Protein AF-A0A4P9VT20-F1 (afdb_monomer_lite)

Sequence (116 aa):
MITNAEYYSLLTDVGQARIINAHALGKTVKLTTLKVGDGGEDGGKETSPQETDTHLVRVRWQGPINSIFQDEQNKNWLVSETVIPEEDGNFYITELCTGQNFQGVPKYRQVSISFY

InterPro domains:
  IPR022225 Phage tail fibre protein, N-terminal domain [PF12571] (5-96)
  IPR051934 Bacteriophage Tail Fiber Structural Protein [PTHR35191] (3-96)

Secondary structure (DSSP, 8-state):
-----SS-----HHHHHHHHHHHHTT-PPPP-EEEEE-TTSTT-------TT--S-SSEEEEEE--EEEE-SS-TT-EEEE----GGG--S---EEE-STT-------S-------

pLDDT: mean 72.88, std 18.12, range [25.8, 92.75]

Foldseek 3Di:
DDPDPLDFKDAAPVNVVVCVVCVVVVHDDDFWKKWFDQQPDAVRDADDDDNHDFDRNDTLDMDTFPDWAADPVDNVFIATEDEDEPVSDDGDTNAMATDPGGGIDGGDPDHDHDYD

Structure (mmCIF, N/CA/C/O backbone):
data_AF-A0A4P9VT20-F1
#
_entry.id   AF-A0A4P9VT20-F1
#
loop_
_atom_site.group_PDB
_atom_site.id
_atom_site.type_symbol
_atom_site.label_atom_id
_atom_site.label_alt_id
_atom_site.label_comp_id
_atom_site.label_asym_id
_atom_site.label_entity_id
_atom_site.label_seq_id
_atom_site.pdbx_PDB_ins_code
_atom_site.Cartn_x
_atom_site.Cartn_y
_atom_site.Cartn_z
_atom_site.occupancy
_atom_site.B_iso_or_equiv
_atom_site.auth_seq_id
_atom_site.auth_comp_id
_atom_site.auth_asym_id
_atom_site.auth_atom_id
_atom_site.pdbx_PDB_model_num
ATOM 1 N N . MET A 1 1 ? 22.987 13.839 17.541 1.00 35.56 1 MET A N 1
ATOM 2 C CA . MET A 1 1 ? 22.651 12.653 16.729 1.00 35.56 1 MET A CA 1
ATOM 3 C C . MET A 1 1 ? 21.145 12.646 16.563 1.00 35.56 1 MET A C 1
ATOM 5 O O . MET A 1 1 ? 20.455 12.481 17.559 1.00 35.56 1 MET A O 1
ATOM 9 N N . ILE A 1 2 ? 20.642 12.949 15.368 1.00 40.47 2 ILE A N 1
ATOM 10 C CA . ILE A 1 2 ? 19.225 12.766 15.038 1.00 40.47 2 ILE A CA 1
ATOM 11 C C . ILE A 1 2 ? 19.155 11.423 14.319 1.00 40.47 2 ILE A C 1
ATOM 13 O O . ILE A 1 2 ? 19.796 11.250 13.287 1.00 40.47 2 ILE A O 1
ATOM 17 N N . THR A 1 3 ? 18.442 10.460 14.891 1.00 42.66 3 THR A N 1
ATOM 18 C CA . THR A 1 3 ? 18.088 9.216 14.206 1.00 42.66 3 THR A CA 1
ATOM 19 C C . THR A 1 3 ? 16.882 9.519 13.323 1.00 42.66 3 THR A C 1
ATOM 21 O O . THR A 1 3 ? 15.743 9.391 13.773 1.00 42.66 3 THR A O 1
ATOM 24 N N . ASN A 1 4 ? 17.119 10.008 12.103 1.00 48.69 4 ASN A N 1
ATOM 25 C CA . ASN A 1 4 ? 16.061 10.061 11.096 1.00 48.69 4 ASN A CA 1
ATOM 26 C C . ASN A 1 4 ? 15.603 8.623 10.840 1.00 48.69 4 ASN A C 1
ATOM 28 O O . ASN A 1 4 ? 16.432 7.741 10.627 1.00 48.69 4 ASN A O 1
ATOM 32 N N . ALA A 1 5 ? 14.298 8.371 10.909 1.00 49.25 5 ALA A N 1
ATOM 33 C CA . ALA A 1 5 ? 13.758 7.113 10.423 1.00 49.25 5 ALA A CA 1
ATOM 34 C C . ALA A 1 5 ? 14.034 7.054 8.913 1.00 49.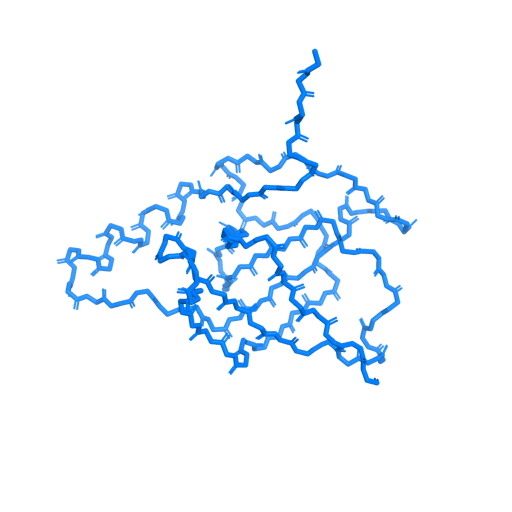25 5 ALA A C 1
ATOM 36 O O . ALA A 1 5 ? 13.518 7.890 8.177 1.00 49.25 5 ALA A O 1
ATOM 37 N N . GLU A 1 6 ? 14.869 6.111 8.473 1.00 59.38 6 GLU A N 1
ATOM 38 C CA . GLU A 1 6 ? 15.219 5.936 7.052 1.00 59.38 6 GLU A CA 1
ATOM 39 C C . GLU A 1 6 ? 13.994 5.561 6.202 1.00 59.38 6 GLU A C 1
ATOM 41 O O . GLU A 1 6 ? 13.980 5.814 5.007 1.00 59.38 6 GLU A O 1
ATOM 46 N N . TYR A 1 7 ? 12.925 5.055 6.829 1.00 63.44 7 TYR A N 1
ATOM 47 C CA . TYR A 1 7 ? 11.675 4.687 6.169 1.00 63.44 7 TYR A CA 1
ATOM 48 C C . TYR A 1 7 ? 10.476 5.108 7.024 1.00 63.44 7 TYR A C 1
ATOM 50 O O . TYR A 1 7 ? 10.433 4.846 8.232 1.00 63.44 7 TYR A O 1
ATOM 58 N N . TYR A 1 8 ? 9.496 5.767 6.406 1.00 62.81 8 TYR A N 1
ATOM 59 C CA . TYR A 1 8 ? 8.282 6.244 7.068 1.00 62.81 8 TYR A CA 1
ATOM 60 C C . TYR A 1 8 ? 7.060 6.159 6.152 1.00 62.81 8 TYR A C 1
ATOM 62 O O . TYR A 1 8 ? 7.141 5.851 4.965 1.00 62.81 8 TYR A O 1
ATOM 70 N N . SER A 1 9 ? 5.900 6.429 6.741 1.00 68.69 9 SER A N 1
ATOM 71 C CA . SER A 1 9 ? 4.612 6.444 6.063 1.00 68.69 9 SER A CA 1
ATOM 72 C C . SER A 1 9 ? 4.000 7.828 6.113 1.00 68.69 9 SER A C 1
ATOM 74 O O . SER A 1 9 ? 4.027 8.474 7.160 1.00 68.69 9 SER A O 1
ATOM 76 N N . LEU A 1 10 ? 3.396 8.240 5.005 1.00 73.06 10 LEU A N 1
ATOM 77 C CA . LEU A 1 10 ? 2.712 9.517 4.869 1.00 73.06 10 LEU A CA 1
ATOM 78 C C . LEU A 1 10 ? 1.266 9.276 4.434 1.00 73.06 10 LEU A C 1
ATOM 80 O O . LEU A 1 10 ? 1.011 8.493 3.516 1.00 73.06 10 LEU A O 1
ATOM 84 N N . LEU A 1 11 ? 0.318 9.922 5.113 1.00 76.69 11 LEU A N 1
ATOM 85 C CA . LEU A 1 11 ? -1.085 9.916 4.710 1.00 76.69 11 LEU A CA 1
ATOM 86 C C . LEU A 1 11 ? -1.303 11.061 3.721 1.00 76.69 11 LEU A C 1
ATOM 88 O O . LEU A 1 11 ? -1.094 12.212 4.075 1.00 76.69 11 LEU A O 1
ATOM 92 N N . THR A 1 12 ? -1.729 10.743 2.502 1.00 75.88 12 THR A N 1
ATOM 93 C CA . THR A 1 12 ? -2.018 11.758 1.480 1.00 75.88 12 THR A CA 1
ATOM 94 C C . THR A 1 12 ? -3.363 12.441 1.709 1.00 75.88 12 THR A C 1
ATOM 96 O O . THR A 1 12 ? -4.259 11.871 2.346 1.00 75.88 12 THR A O 1
ATOM 99 N N . ASP A 1 13 ? -3.557 13.605 1.091 1.00 80.94 13 ASP A N 1
ATOM 100 C CA . ASP A 1 13 ? -4.823 14.349 1.100 1.00 80.94 13 ASP A CA 1
ATOM 101 C C . ASP A 1 13 ? -5.992 13.483 0.604 1.00 80.94 13 ASP A C 1
ATOM 103 O O . ASP A 1 13 ? -7.079 13.439 1.192 1.00 80.94 13 ASP A O 1
ATOM 107 N N . VAL A 1 14 ? -5.753 12.713 -0.465 1.00 78.94 14 VAL A N 1
ATOM 108 C CA . VAL A 1 14 ? -6.729 11.763 -1.022 1.00 78.94 14 VAL A CA 1
ATOM 109 C C . VAL A 1 14 ? -7.084 10.691 0.006 1.00 78.94 14 VAL A C 1
ATOM 111 O O . VAL A 1 14 ? -8.249 10.295 0.139 1.00 78.94 14 VAL A O 1
ATOM 114 N N . GLY A 1 15 ? -6.085 10.209 0.741 1.00 76.62 15 GLY A N 1
ATOM 115 C CA . GLY A 1 15 ? -6.270 9.216 1.781 1.00 76.62 15 GLY A CA 1
ATOM 116 C C . GLY A 1 15 ? -7.082 9.723 2.962 1.00 76.62 15 GLY A C 1
ATOM 117 O O . GLY A 1 15 ? -8.035 9.063 3.388 1.00 76.62 15 GLY A O 1
ATOM 118 N N . GLN A 1 16 ? -6.762 10.923 3.437 1.00 79.44 16 GLN A N 1
ATOM 119 C CA . GLN A 1 16 ? -7.500 11.588 4.501 1.00 79.44 16 GLN A CA 1
ATOM 120 C C . GLN A 1 16 ? -8.967 11.810 4.106 1.00 79.44 16 GLN A C 1
ATOM 122 O O . GLN A 1 16 ? -9.871 11.439 4.859 1.00 79.44 16 GLN A O 1
ATOM 127 N N . ALA A 1 17 ? -9.224 12.310 2.892 1.00 81.69 17 ALA A N 1
ATOM 128 C CA . ALA A 1 17 ? -10.578 12.514 2.380 1.00 81.69 17 ALA A CA 1
ATOM 129 C C . ALA A 1 17 ? -11.390 11.207 2.323 1.00 81.69 17 ALA A C 1
ATOM 131 O O . ALA A 1 17 ? -12.573 11.186 2.668 1.00 81.69 17 ALA A O 1
ATOM 132 N N . ARG A 1 18 ? -10.768 10.083 1.938 1.00 78.25 18 ARG A N 1
ATOM 133 C CA . ARG A 1 18 ? -11.427 8.764 1.931 1.00 78.25 18 ARG A CA 1
ATOM 134 C C . ARG A 1 18 ? -11.803 8.288 3.328 1.00 78.25 18 ARG A C 1
ATOM 136 O O . ARG A 1 18 ? -12.904 7.768 3.496 1.00 78.25 18 ARG A O 1
ATOM 143 N N . ILE A 1 19 ? -10.919 8.465 4.309 1.00 80.31 19 ILE A N 1
ATOM 144 C CA . ILE A 1 19 ? -11.190 8.097 5.705 1.00 80.31 19 ILE A CA 1
ATOM 145 C C . ILE A 1 19 ? -12.344 8.939 6.255 1.00 80.31 19 ILE A C 1
ATOM 147 O O . ILE A 1 19 ? -13.284 8.381 6.820 1.00 80.31 19 ILE A O 1
ATOM 151 N N . ILE A 1 20 ? -12.321 10.256 6.024 1.00 78.81 20 ILE A N 1
ATOM 152 C CA . ILE A 1 20 ? -13.390 11.176 6.441 1.00 78.81 20 ILE A CA 1
ATOM 153 C C . ILE A 1 20 ? -14.725 10.776 5.806 1.00 78.81 20 ILE A C 1
ATOM 155 O O . ILE A 1 20 ? -15.726 10.645 6.509 1.00 78.81 20 ILE A O 1
ATOM 159 N N . ASN A 1 21 ? -14.743 10.521 4.496 1.00 79.62 21 ASN A N 1
ATOM 160 C CA . ASN A 1 21 ? -15.958 10.127 3.784 1.00 79.62 21 ASN A CA 1
ATOM 161 C C . ASN A 1 21 ? -16.490 8.768 4.249 1.00 79.62 21 ASN A C 1
ATOM 163 O O . ASN A 1 21 ? -17.696 8.601 4.412 1.00 79.62 21 ASN A O 1
ATOM 167 N N . ALA A 1 22 ? -15.611 7.791 4.478 1.00 77.31 22 ALA A N 1
ATOM 168 C CA . ALA A 1 22 ? -16.011 6.494 5.005 1.00 77.31 22 ALA A CA 1
ATOM 169 C C . ALA A 1 22 ? -16.633 6.648 6.399 1.00 77.31 22 ALA A C 1
ATOM 171 O O . ALA A 1 22 ? -17.737 6.159 6.624 1.00 77.31 22 ALA A O 1
ATOM 172 N N . HIS A 1 23 ? -15.990 7.416 7.280 1.00 80.50 23 HIS A N 1
ATOM 173 C CA . HIS A 1 23 ? -16.501 7.715 8.613 1.00 80.50 23 HIS A CA 1
ATOM 174 C C . HIS A 1 23 ? -17.869 8.417 8.570 1.00 80.50 23 HIS A C 1
ATOM 176 O O . HIS A 1 23 ? -18.809 7.966 9.220 1.00 80.50 23 HIS A O 1
ATOM 182 N N . ALA A 1 24 ? -18.017 9.465 7.751 1.00 89.62 24 ALA A N 1
ATOM 183 C CA . ALA A 1 24 ? -19.274 10.202 7.594 1.00 89.62 24 ALA A CA 1
ATOM 184 C C . ALA A 1 24 ? -20.428 9.324 7.079 1.00 89.62 24 ALA A C 1
ATOM 186 O O . ALA A 1 24 ? -21.586 9.555 7.418 1.00 89.62 24 ALA A O 1
ATOM 187 N N . LEU A 1 25 ? -20.116 8.303 6.276 1.00 90.88 25 LEU A N 1
ATOM 188 C CA . LEU A 1 25 ? -21.089 7.360 5.724 1.00 90.88 25 LEU A CA 1
ATOM 189 C C . LEU A 1 25 ? -21.279 6.097 6.581 1.00 90.88 25 LEU A C 1
ATOM 191 O O . LEU A 1 25 ? -21.993 5.192 6.150 1.00 90.88 25 LEU A O 1
ATOM 195 N N . GLY A 1 26 ? -20.620 5.988 7.742 1.00 87.31 26 GLY A N 1
ATOM 196 C CA . GLY A 1 26 ? -20.641 4.772 8.566 1.00 87.31 26 GLY A CA 1
ATOM 197 C C . GLY A 1 26 ? -20.046 3.544 7.861 1.00 87.31 26 GLY A C 1
ATOM 198 O O . GLY A 1 26 ? -20.445 2.412 8.126 1.00 87.31 26 GLY A O 1
ATOM 199 N N . LYS A 1 27 ? -19.127 3.760 6.915 1.00 82.69 27 LYS A N 1
ATOM 200 C CA . LYS A 1 27 ? -18.441 2.725 6.134 1.00 82.69 27 LYS A CA 1
ATOM 201 C C . LYS A 1 27 ? -17.010 2.534 6.626 1.00 82.69 27 LYS A C 1
ATOM 203 O O . LYS A 1 27 ? -16.382 3.438 7.168 1.00 82.69 27 LYS A O 1
ATOM 208 N N . THR A 1 28 ? -16.458 1.361 6.348 1.00 76.12 28 THR A N 1
ATOM 209 C CA . THR A 1 28 ? -15.042 1.056 6.582 1.00 76.12 28 THR A CA 1
ATOM 210 C C . THR A 1 28 ? -14.241 1.252 5.298 1.00 76.12 28 THR A C 1
ATOM 212 O O . THR A 1 28 ? -14.673 0.829 4.222 1.00 76.12 28 THR A O 1
ATOM 215 N N . VAL A 1 29 ? -13.052 1.849 5.405 1.00 76.19 29 VAL A N 1
ATOM 216 C CA . VAL A 1 29 ? -12.081 1.861 4.304 1.00 76.19 29 VAL A CA 1
ATOM 217 C C . VAL A 1 29 ? -11.529 0.449 4.134 1.00 76.19 29 VAL A C 1
ATOM 219 O O . VAL A 1 29 ? -10.928 -0.101 5.052 1.00 76.19 29 VAL A O 1
ATOM 222 N N . LYS A 1 30 ? -11.738 -0.146 2.958 1.00 77.75 30 LYS A N 1
ATOM 223 C CA . LYS A 1 30 ? -11.155 -1.443 2.605 1.00 77.75 30 LYS A CA 1
ATOM 224 C C . LYS A 1 30 ? -9.878 -1.225 1.804 1.00 77.75 30 LYS A C 1
ATOM 226 O O . LYS A 1 30 ? -9.922 -0.602 0.745 1.00 77.75 30 LYS A O 1
ATOM 231 N N . LEU A 1 31 ? -8.768 -1.763 2.298 1.00 80.44 31 LEU A N 1
ATOM 232 C CA . LEU A 1 31 ? -7.510 -1.844 1.562 1.00 80.44 31 LEU A CA 1
ATOM 233 C C . LEU A 1 31 ? -7.454 -3.225 0.907 1.00 80.44 31 LEU A C 1
ATOM 235 O O . LEU A 1 31 ? -7.530 -4.234 1.598 1.00 80.44 31 LEU A O 1
ATOM 239 N N . THR A 1 32 ? -7.397 -3.275 -0.421 1.00 85.19 32 THR A N 1
ATOM 240 C CA . THR A 1 32 ? -7.509 -4.543 -1.171 1.00 85.19 32 THR A CA 1
ATOM 241 C C . THR A 1 32 ? -6.327 -4.822 -2.081 1.00 85.19 32 THR A C 1
ATOM 243 O O . THR A 1 32 ? -6.204 -5.924 -2.599 1.00 85.19 32 THR A O 1
ATOM 246 N N . THR A 1 33 ? -5.492 -3.822 -2.338 1.00 87.12 33 THR A N 1
ATOM 247 C CA . THR A 1 33 ? -4.441 -3.889 -3.349 1.00 87.12 33 THR A CA 1
ATOM 248 C C . THR A 1 33 ? -3.214 -3.182 -2.819 1.00 87.12 33 THR A C 1
ATOM 250 O O . THR A 1 33 ? -3.352 -2.066 -2.324 1.00 87.12 33 THR A O 1
ATOM 253 N N . LEU A 1 34 ? -2.048 -3.800 -2.961 1.00 87.12 34 LEU A N 1
ATOM 254 C CA . LEU A 1 34 ? -0.754 -3.174 -2.739 1.00 87.12 34 LEU A CA 1
ATOM 255 C C . LEU A 1 34 ? -0.107 -2.901 -4.100 1.00 87.12 34 LEU A C 1
ATOM 257 O O . LEU A 1 34 ? -0.156 -3.753 -4.986 1.00 87.12 34 LEU A O 1
ATOM 261 N N . LYS A 1 35 ? 0.477 -1.718 -4.269 1.00 88.94 35 LYS A N 1
ATOM 262 C CA . LYS A 1 35 ? 1.420 -1.409 -5.345 1.00 88.94 35 LYS A CA 1
ATOM 263 C C . LYS A 1 35 ? 2.785 -1.175 -4.722 1.00 88.94 35 LYS A C 1
ATOM 265 O O . LYS A 1 35 ? 2.864 -0.577 -3.650 1.00 88.94 35 LYS A O 1
ATOM 270 N N . VAL A 1 36 ? 3.832 -1.607 -5.403 1.00 87.50 36 VAL A N 1
ATOM 271 C CA . VAL A 1 36 ? 5.223 -1.363 -5.013 1.00 87.50 36 VAL A CA 1
ATOM 272 C C . VAL A 1 36 ? 5.990 -0.812 -6.204 1.00 87.50 36 VAL A C 1
ATOM 274 O O . VAL A 1 36 ? 5.667 -1.111 -7.360 1.00 87.50 36 VAL A O 1
ATOM 277 N N . GLY A 1 37 ? 6.990 0.004 -5.918 1.00 87.12 37 GLY A N 1
ATOM 278 C CA . GLY A 1 37 ? 7.814 0.662 -6.913 1.00 87.12 37 GLY A CA 1
ATOM 279 C C . GLY A 1 37 ? 9.253 0.813 -6.455 1.00 87.12 37 GLY A C 1
ATOM 280 O O . GLY A 1 37 ? 9.596 0.537 -5.304 1.00 87.12 37 GLY A O 1
ATOM 281 N N . ASP A 1 38 ? 10.079 1.250 -7.394 1.00 86.56 38 ASP A N 1
ATOM 282 C CA . ASP A 1 38 ? 11.526 1.400 -7.233 1.00 86.56 38 ASP A C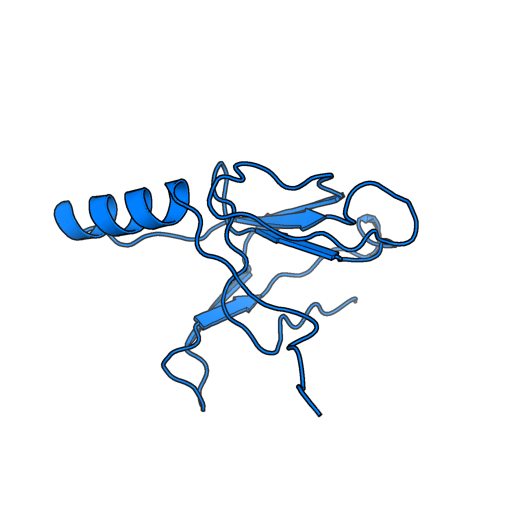A 1
ATOM 283 C C . ASP A 1 38 ? 11.998 2.851 -7.411 1.00 86.56 38 ASP A C 1
ATOM 285 O O . ASP A 1 38 ? 13.193 3.111 -7.563 1.00 86.56 38 ASP A O 1
ATOM 289 N N . GLY A 1 39 ? 11.074 3.817 -7.430 1.00 82.56 39 GLY A N 1
ATOM 290 C CA . GLY A 1 39 ? 11.413 5.235 -7.515 1.00 82.56 39 GLY A CA 1
ATOM 291 C C . GLY A 1 39 ? 11.912 5.693 -8.891 1.00 82.56 39 GLY A C 1
ATOM 292 O O . GLY A 1 39 ? 12.324 6.845 -9.032 1.00 82.56 39 GLY A O 1
ATOM 293 N N . GLY A 1 40 ? 11.863 4.832 -9.916 1.00 84.44 40 GLY A N 1
ATOM 294 C CA . GLY A 1 40 ? 12.096 5.213 -11.314 1.00 84.44 40 GLY A CA 1
ATOM 295 C C . GLY A 1 40 ? 13.478 4.899 -11.896 1.00 84.44 40 GLY A C 1
ATOM 296 O O . GLY A 1 40 ? 13.688 5.187 -13.073 1.00 84.44 40 GLY A O 1
ATOM 297 N N . GLU A 1 41 ? 14.396 4.288 -11.141 1.00 75.94 41 GLU A N 1
ATOM 298 C CA . GLU A 1 41 ? 15.725 3.867 -11.626 1.00 75.94 41 GLU A CA 1
ATOM 299 C C . GLU A 1 41 ? 16.018 2.404 -11.239 1.00 75.94 41 GLU A C 1
ATOM 301 O O . GLU A 1 41 ? 15.658 1.946 -10.152 1.00 75.94 41 GLU A O 1
ATOM 306 N N . ASP A 1 42 ? 16.658 1.644 -12.137 1.00 72.06 42 ASP A N 1
ATOM 307 C CA . ASP A 1 42 ? 17.047 0.256 -11.860 1.00 72.06 42 ASP A CA 1
ATOM 308 C C . ASP A 1 42 ? 18.192 0.251 -10.835 1.00 72.06 42 ASP A C 1
ATOM 310 O O . ASP A 1 42 ? 19.281 0.753 -11.104 1.00 72.06 42 ASP A O 1
ATOM 314 N N . GLY A 1 43 ? 17.921 -0.271 -9.638 1.00 66.81 43 GLY A N 1
ATOM 315 C CA . GLY A 1 43 ? 18.784 -0.097 -8.460 1.00 66.81 43 GLY A CA 1
ATOM 316 C C . GLY A 1 43 ? 18.079 0.574 -7.279 1.00 66.81 43 GLY A C 1
ATOM 317 O O . GLY A 1 43 ? 18.582 0.511 -6.163 1.00 66.81 43 GLY A O 1
ATOM 318 N N . GLY A 1 44 ? 16.892 1.143 -7.513 1.00 70.75 44 GLY A N 1
ATOM 319 C CA . GLY A 1 44 ? 16.116 1.826 -6.490 1.00 70.75 44 GLY A CA 1
ATOM 320 C C . GLY A 1 44 ? 16.569 3.270 -6.326 1.00 70.75 44 GLY A C 1
ATOM 321 O O . GLY A 1 44 ? 17.717 3.549 -5.985 1.00 70.75 44 GLY A O 1
ATOM 322 N N . LYS A 1 45 ? 15.648 4.203 -6.542 1.00 76.19 45 LYS A N 1
ATOM 323 C CA . LYS A 1 45 ? 15.841 5.605 -6.187 1.00 76.19 45 LYS A CA 1
ATOM 324 C C . LYS A 1 45 ? 15.081 5.900 -4.908 1.00 76.19 45 LYS A C 1
ATOM 326 O O . LYS A 1 45 ? 13.891 5.596 -4.812 1.00 76.19 45 LYS A O 1
ATOM 331 N N . GLU A 1 46 ? 15.761 6.523 -3.953 1.00 76.56 46 GLU A N 1
ATOM 332 C CA . GLU A 1 46 ? 15.106 7.080 -2.774 1.00 76.56 46 GLU A CA 1
ATOM 333 C C . GLU A 1 46 ? 14.078 8.127 -3.202 1.00 76.56 46 GLU A C 1
ATOM 335 O O . GLU A 1 46 ? 14.375 9.043 -3.978 1.00 76.56 46 GLU A O 1
ATOM 340 N N . THR A 1 47 ? 12.860 7.991 -2.689 1.00 72.31 47 THR A N 1
ATOM 341 C CA . THR A 1 47 ? 11.774 8.938 -2.940 1.00 72.31 47 THR A CA 1
ATOM 342 C C . THR A 1 47 ? 11.417 9.650 -1.642 1.00 72.31 47 THR A C 1
ATOM 344 O O . THR A 1 47 ? 11.508 9.086 -0.554 1.00 72.31 47 THR A O 1
ATOM 347 N N . SER A 1 48 ? 11.027 10.921 -1.741 1.00 79.81 48 SER A N 1
ATOM 348 C CA . SER A 1 48 ? 10.509 11.677 -0.598 1.00 79.81 48 SER A CA 1
ATOM 349 C C . SER A 1 48 ? 9.020 11.924 -0.818 1.00 79.81 48 SER A C 1
ATOM 351 O O . SER A 1 48 ? 8.682 12.930 -1.453 1.00 79.81 48 SER A O 1
ATOM 353 N N . PRO A 1 49 ? 8.135 11.041 -0.323 1.00 77.94 49 PRO A N 1
ATOM 354 C CA . PRO A 1 49 ? 6.701 11.174 -0.553 1.00 77.94 49 PRO A CA 1
ATOM 355 C C . PRO A 1 49 ? 6.176 12.509 -0.009 1.00 77.94 49 PRO A C 1
ATOM 357 O O . PRO A 1 49 ? 6.637 12.994 1.026 1.00 77.94 49 PRO A O 1
ATOM 360 N N . GLN A 1 50 ? 5.210 13.095 -0.709 1.00 83.94 50 GLN A N 1
ATOM 361 C CA . GLN A 1 50 ? 4.470 14.299 -0.329 1.00 83.94 50 GLN A CA 1
ATOM 362 C C . GLN A 1 50 ? 2.985 13.977 -0.123 1.00 83.94 50 GLN A C 1
ATOM 364 O O . GLN A 1 50 ? 2.434 13.059 -0.730 1.00 83.94 50 GLN A O 1
ATOM 369 N N . GLU A 1 51 ? 2.303 14.753 0.725 1.00 81.44 51 GLU A N 1
ATOM 370 C CA . GLU A 1 51 ? 0.876 14.541 1.029 1.00 81.44 51 GLU A CA 1
ATOM 371 C C . GLU A 1 51 ? -0.011 14.721 -0.214 1.00 81.44 51 GLU A C 1
ATOM 373 O O . GLU A 1 51 ? -1.088 14.132 -0.314 1.00 81.44 51 GLU A O 1
ATOM 378 N N . THR A 1 52 ? 0.473 15.484 -1.194 1.00 84.81 52 THR A N 1
ATOM 379 C CA . THR A 1 52 ? -0.202 15.764 -2.463 1.00 84.81 52 THR A CA 1
ATOM 380 C C . THR A 1 52 ? -0.003 14.675 -3.520 1.00 84.81 52 THR A C 1
ATOM 382 O O . THR A 1 52 ? -0.652 14.728 -4.570 1.00 84.81 52 THR A O 1
ATOM 385 N N . ASP A 1 53 ? 0.867 13.688 -3.286 1.00 82.12 53 ASP A N 1
ATOM 386 C CA . ASP A 1 53 ? 1.175 12.684 -4.299 1.00 82.12 53 ASP A CA 1
ATOM 387 C C . ASP A 1 53 ? -0.025 11.752 -4.546 1.00 82.12 53 ASP A C 1
ATOM 389 O O . ASP A 1 53 ? -0.686 11.257 -3.632 1.00 82.12 53 ASP A O 1
ATOM 393 N N . THR A 1 54 ? -0.281 11.411 -5.814 1.00 82.50 54 THR A N 1
ATOM 394 C CA . THR A 1 54 ? -1.450 10.597 -6.222 1.00 82.50 54 THR A CA 1
ATOM 395 C C . THR A 1 54 ? -1.110 9.232 -6.834 1.00 82.50 54 THR A C 1
ATOM 397 O O . THR A 1 54 ? -1.974 8.355 -6.886 1.00 82.50 54 THR A O 1
ATOM 400 N N . HIS A 1 55 ? 0.138 9.022 -7.257 1.00 82.44 55 HIS A N 1
ATOM 401 C CA . HIS A 1 55 ? 0.701 7.777 -7.787 1.00 82.44 55 HIS A CA 1
ATOM 402 C C . HIS A 1 55 ? 2.191 7.594 -7.418 1.00 82.44 55 HIS A C 1
ATOM 404 O O . HIS A 1 55 ? 2.908 8.577 -7.252 1.00 82.44 55 HIS A O 1
ATOM 410 N N . LEU A 1 56 ? 2.635 6.332 -7.323 1.00 86.12 56 LEU A N 1
ATOM 411 C CA . LEU A 1 56 ? 4.059 5.983 -7.200 1.00 86.12 56 LEU A CA 1
ATOM 412 C C . LEU A 1 56 ? 4.835 6.519 -8.410 1.00 86.12 56 LEU A C 1
ATOM 414 O O . LEU A 1 56 ? 4.281 6.547 -9.514 1.00 86.12 56 LEU A O 1
ATOM 418 N N . VAL A 1 57 ? 6.108 6.870 -8.227 1.00 88.62 57 VAL A N 1
ATOM 419 C CA . VAL A 1 57 ? 6.987 7.346 -9.306 1.00 88.62 57 VAL A CA 1
ATOM 420 C C . VAL A 1 57 ? 7.092 6.300 -10.417 1.00 88.62 57 VAL A C 1
ATOM 422 O O . VAL A 1 57 ? 6.920 6.628 -11.593 1.00 88.62 57 VAL A O 1
ATOM 425 N N . ARG A 1 58 ? 7.324 5.029 -10.060 1.00 89.19 58 ARG A N 1
ATOM 426 C CA . ARG A 1 58 ? 7.306 3.900 -10.999 1.00 89.19 58 ARG A CA 1
ATOM 427 C C . ARG A 1 58 ? 6.808 2.629 -10.322 1.00 89.19 58 ARG A C 1
ATOM 429 O O . ARG A 1 58 ? 7.521 1.983 -9.565 1.00 89.19 58 ARG A O 1
ATOM 436 N N . VAL A 1 59 ? 5.596 2.209 -10.681 1.00 90.81 59 VAL A N 1
ATOM 437 C CA . VAL A 1 59 ? 5.043 0.921 -10.238 1.00 90.81 59 VAL A CA 1
ATOM 438 C C . VAL A 1 59 ? 5.794 -0.226 -10.918 1.00 90.81 59 VAL A C 1
ATOM 440 O O . VAL A 1 59 ? 5.854 -0.283 -12.146 1.00 90.81 59 VAL A O 1
ATOM 443 N N . ARG A 1 60 ? 6.323 -1.156 -10.120 1.00 90.56 60 ARG A N 1
ATOM 444 C CA . ARG A 1 60 ? 6.955 -2.403 -10.582 1.00 90.56 60 ARG A CA 1
ATOM 445 C C . ARG A 1 60 ? 6.051 -3.610 -10.399 1.00 90.56 60 ARG A C 1
ATOM 447 O O . ARG A 1 60 ? 6.056 -4.496 -11.241 1.00 90.56 60 ARG A O 1
ATOM 454 N N . TRP A 1 61 ? 5.233 -3.609 -9.350 1.00 91.25 61 TRP A N 1
ATOM 455 C CA . TRP A 1 61 ? 4.280 -4.683 -9.099 1.00 91.25 61 TRP A CA 1
ATOM 456 C C . TRP A 1 61 ? 3.003 -4.169 -8.432 1.00 91.25 61 TRP A C 1
ATOM 458 O O . TRP A 1 61 ? 3.008 -3.175 -7.699 1.00 91.25 61 TRP A O 1
ATOM 468 N N . GLN A 1 62 ? 1.896 -4.862 -8.697 1.00 92.75 62 GLN A N 1
ATOM 469 C CA . GLN A 1 62 ? 0.605 -4.636 -8.064 1.00 92.75 62 GLN A CA 1
ATOM 470 C C . GLN A 1 62 ? -0.110 -5.970 -7.844 1.00 92.75 62 GLN A C 1
ATOM 472 O O . GLN A 1 62 ? -0.273 -6.745 -8.782 1.00 92.75 62 GLN A O 1
ATOM 477 N N . GLY A 1 63 ? -0.660 -6.177 -6.649 1.00 90.75 63 GLY A N 1
ATOM 478 C CA . GLY A 1 63 ? -1.432 -7.379 -6.348 1.00 90.75 63 GLY A CA 1
ATOM 479 C C . GLY A 1 63 ? -2.359 -7.234 -5.145 1.00 90.75 63 GLY A C 1
ATOM 480 O O . GLY A 1 63 ? -2.462 -6.149 -4.560 1.00 90.75 63 GLY A O 1
ATOM 481 N N . PRO A 1 64 ? -3.114 -8.294 -4.813 1.00 91.06 64 PRO A N 1
ATOM 482 C CA . PRO A 1 64 ? -4.031 -8.284 -3.684 1.00 91.06 64 PRO A CA 1
ATOM 483 C C . PRO A 1 64 ? -3.274 -8.197 -2.356 1.00 91.06 64 PRO A C 1
ATOM 485 O O . PRO A 1 64 ? -2.140 -8.642 -2.249 1.00 91.06 64 PRO A O 1
ATOM 488 N N . ILE A 1 65 ? -3.920 -7.650 -1.329 1.00 86.19 65 ILE A N 1
ATOM 489 C CA . ILE A 1 65 ? -3.433 -7.789 0.047 1.00 86.19 65 ILE A CA 1
ATOM 490 C C . ILE A 1 65 ? -3.974 -9.109 0.602 1.00 86.19 65 ILE A C 1
ATOM 492 O O . ILE A 1 65 ? -5.188 -9.321 0.593 1.00 86.19 65 ILE A O 1
ATOM 496 N N . ASN A 1 66 ? -3.086 -9.976 1.087 1.00 88.12 66 ASN A N 1
ATOM 497 C CA . ASN A 1 66 ? -3.438 -11.302 1.598 1.00 88.12 66 ASN A CA 1
ATOM 498 C C . ASN A 1 66 ? -3.964 -11.245 3.035 1.00 88.12 66 ASN A C 1
ATOM 500 O O . ASN A 1 66 ? -4.908 -11.955 3.378 1.00 88.12 66 ASN A O 1
ATOM 504 N N . SER A 1 67 ? -3.367 -10.397 3.874 1.00 83.56 67 SER A N 1
ATOM 505 C CA . SER A 1 67 ? -3.755 -10.240 5.274 1.00 83.56 67 SER A CA 1
ATOM 506 C C . SER A 1 67 ? -3.669 -8.775 5.701 1.00 83.56 67 SER A C 1
ATOM 508 O O . SER A 1 67 ? -2.821 -8.013 5.227 1.00 83.56 67 SER A O 1
ATOM 510 N N . ILE A 1 68 ? -4.583 -8.375 6.588 1.00 82.00 68 ILE A N 1
ATOM 511 C CA . ILE A 1 68 ? -4.530 -7.096 7.293 1.00 82.00 68 ILE A CA 1
ATOM 512 C C . ILE A 1 68 ? -4.882 -7.348 8.752 1.00 82.00 68 ILE A C 1
ATOM 514 O O . ILE A 1 68 ? -5.963 -7.861 9.044 1.00 82.00 68 ILE A O 1
ATOM 518 N N . PHE A 1 69 ? -4.005 -6.956 9.668 1.00 80.50 69 PHE A N 1
ATOM 519 C CA . PHE A 1 69 ? -4.226 -7.113 11.105 1.00 80.50 69 PHE A CA 1
ATOM 520 C C . PHE A 1 69 ? -3.622 -5.951 11.887 1.00 80.50 69 PHE A C 1
ATOM 522 O O . PHE A 1 69 ? -2.901 -5.136 11.336 1.00 80.50 69 PHE A O 1
ATOM 529 N N . GLN A 1 70 ? -3.970 -5.802 13.159 1.00 79.94 70 GLN A N 1
ATOM 530 C CA . GLN A 1 70 ? -3.354 -4.806 14.034 1.00 79.94 70 GLN A CA 1
ATOM 531 C C . GLN A 1 70 ? -2.130 -5.430 14.699 1.00 79.94 70 GLN A C 1
ATOM 533 O O . GLN A 1 70 ? -2.222 -6.563 15.171 1.00 79.94 70 GLN A O 1
ATOM 538 N N . ASP A 1 71 ? -1.019 -4.700 14.778 1.00 82.00 71 ASP A N 1
ATOM 539 C CA . ASP A 1 71 ? 0.181 -5.197 15.450 1.00 82.00 71 ASP A CA 1
ATOM 540 C C . ASP A 1 71 ? -0.123 -5.548 16.919 1.00 82.00 71 ASP A C 1
ATOM 542 O O . ASP A 1 71 ? -0.896 -4.877 17.626 1.00 82.00 71 ASP A O 1
ATOM 546 N N . GLU A 1 72 ? 0.456 -6.650 17.388 1.00 85.88 72 GLU A N 1
ATOM 547 C CA . GLU A 1 72 ? 0.171 -7.166 18.724 1.00 85.88 72 GLU A CA 1
ATOM 548 C C . GLU A 1 72 ? 0.734 -6.258 19.819 1.00 85.88 72 GLU A C 1
ATOM 550 O O . GLU A 1 72 ? 0.064 -6.044 20.834 1.00 85.88 72 GLU A O 1
ATOM 555 N N . GLN A 1 73 ? 1.912 -5.675 19.583 1.00 86.50 73 GLN A N 1
ATOM 556 C CA . GLN A 1 73 ? 2.649 -4.848 20.539 1.00 86.50 73 GLN A CA 1
ATOM 557 C C . GLN A 1 73 ? 2.292 -3.362 20.395 1.00 86.50 73 GLN A C 1
ATOM 559 O O . GLN A 1 73 ? 2.252 -2.626 21.380 1.00 86.50 73 GLN A O 1
ATOM 564 N N . ASN A 1 74 ? 1.976 -2.919 19.177 1.00 78.50 74 ASN A N 1
ATOM 565 C CA . ASN A 1 74 ? 1.703 -1.533 18.828 1.00 78.50 74 ASN A CA 1
ATOM 566 C C . ASN A 1 74 ? 0.306 -1.389 18.227 1.00 78.50 74 ASN A C 1
ATOM 568 O O . ASN A 1 74 ? 0.129 -1.327 17.017 1.00 78.50 74 ASN A O 1
ATOM 572 N N . LYS A 1 75 ? -0.709 -1.195 19.072 1.00 77.50 75 LYS A N 1
ATOM 573 C CA . LYS A 1 75 ? -2.107 -1.029 18.622 1.00 77.50 75 LYS A CA 1
ATOM 574 C C . LYS A 1 75 ? -2.339 0.160 17.678 1.00 77.50 75 LYS A C 1
ATOM 576 O O . LYS A 1 75 ? -3.333 0.214 16.966 1.00 77.50 75 LYS A O 1
ATOM 581 N N . ASN A 1 76 ? -1.409 1.102 17.607 1.00 74.31 76 ASN A N 1
ATOM 582 C CA . ASN A 1 76 ? -1.478 2.196 16.639 1.00 74.31 76 ASN A CA 1
ATOM 583 C C . ASN A 1 76 ? -0.922 1.824 15.259 1.00 74.31 76 ASN A C 1
ATOM 585 O O . ASN A 1 76 ? -0.760 2.721 14.427 1.00 74.31 76 ASN A O 1
ATOM 589 N N . TRP A 1 77 ? -0.525 0.569 15.054 1.00 72.56 77 TRP A N 1
ATOM 590 C CA . TRP A 1 77 ? -0.025 0.024 13.803 1.00 72.56 77 TRP A CA 1
ATOM 591 C C . TRP A 1 77 ? -1.032 -1.009 13.313 1.00 72.56 77 TRP A C 1
ATOM 593 O O . TRP A 1 77 ? -1.481 -1.889 14.046 1.00 72.56 77 TRP A O 1
ATOM 603 N N . LEU A 1 78 ? -1.406 -0.866 12.053 1.00 75.31 78 LEU A N 1
ATOM 604 C CA . LEU A 1 78 ? -1.999 -1.957 11.287 1.00 75.31 78 LEU A CA 1
ATOM 605 C C . LEU A 1 78 ? -0.827 -2.910 10.880 1.00 75.31 78 LEU A C 1
ATOM 607 O O . LEU A 1 78 ? 0.274 -2.695 11.360 1.00 75.31 78 LEU A O 1
ATOM 611 N N . VAL A 1 79 ? -0.983 -3.912 10.030 1.00 80.69 79 VAL A N 1
ATOM 612 C CA . VAL A 1 79 ? 0.063 -4.649 9.289 1.00 80.69 79 VAL A CA 1
ATOM 613 C C . VAL A 1 79 ? -0.640 -5.137 8.027 1.00 80.69 79 VAL A C 1
ATOM 615 O O . VAL A 1 79 ? -1.794 -5.555 8.118 1.00 80.69 79 VAL A O 1
ATOM 618 N N . SER A 1 80 ? -0.005 -5.045 6.859 1.00 79.69 80 SER A N 1
ATOM 619 C CA . SER A 1 80 ? -0.547 -5.546 5.594 1.00 79.69 80 SER A CA 1
ATOM 620 C C . SER A 1 80 ? 0.485 -6.422 4.911 1.00 79.69 80 SER A C 1
ATOM 622 O O . SER A 1 80 ? 1.608 -5.965 4.685 1.00 79.69 80 SER A O 1
ATOM 624 N N . GLU A 1 81 ? 0.092 -7.630 4.535 1.00 84.00 81 GLU A N 1
ATOM 625 C CA . GLU A 1 81 ? 0.999 -8.595 3.920 1.00 84.00 81 GLU A CA 1
ATOM 626 C C . GLU A 1 81 ? 0.546 -8.957 2.512 1.00 84.00 81 GLU A C 1
ATOM 628 O O . GLU A 1 81 ? -0.647 -9.040 2.203 1.00 84.00 81 GLU A O 1
ATOM 633 N N . THR A 1 82 ? 1.528 -9.208 1.659 1.00 85.75 82 THR A N 1
ATOM 634 C CA . THR A 1 82 ? 1.337 -9.783 0.334 1.00 85.75 82 THR A CA 1
ATOM 635 C C . THR A 1 82 ? 2.529 -10.662 -0.013 1.00 85.75 82 THR A C 1
ATOM 637 O O . THR A 1 82 ? 3.583 -10.572 0.613 1.00 85.75 82 THR A O 1
ATOM 640 N N . VAL A 1 83 ? 2.359 -11.482 -1.041 1.00 86.94 83 VAL A N 1
ATOM 641 C CA . VAL A 1 83 ? 3.438 -12.230 -1.680 1.00 86.94 83 VAL A CA 1
ATOM 642 C C . VAL A 1 83 ? 3.653 -11.642 -3.070 1.00 86.94 83 VAL A C 1
ATOM 644 O O . VAL A 1 83 ? 2.682 -11.419 -3.794 1.00 86.94 83 VAL A O 1
ATOM 647 N N . ILE A 1 84 ? 4.910 -11.361 -3.412 1.00 85.31 84 ILE A N 1
ATOM 648 C CA . ILE A 1 84 ? 5.325 -11.002 -4.770 1.00 85.31 84 ILE A CA 1
ATOM 649 C C . ILE A 1 84 ? 5.946 -12.270 -5.365 1.00 85.31 84 ILE A C 1
ATOM 651 O O . ILE A 1 84 ? 6.917 -12.760 -4.784 1.00 85.31 84 ILE A O 1
ATOM 655 N N . PRO A 1 85 ? 5.381 -12.834 -6.447 1.00 84.12 85 PRO A N 1
ATOM 656 C CA . PRO A 1 85 ? 5.970 -13.985 -7.123 1.00 84.12 85 PRO A CA 1
ATOM 657 C C . PRO A 1 85 ? 7.408 -13.698 -7.574 1.00 84.12 85 PRO A C 1
ATOM 659 O O . PRO A 1 85 ? 7.732 -12.558 -7.914 1.00 84.12 85 PRO A O 1
ATOM 662 N N . GLU A 1 86 ? 8.274 -14.712 -7.586 1.00 82.00 86 GLU A N 1
ATOM 663 C CA . GLU A 1 86 ? 9.681 -14.550 -7.978 1.00 82.00 86 GLU A CA 1
ATOM 664 C C . GLU A 1 86 ? 9.806 -14.006 -9.411 1.00 82.00 86 GLU A C 1
ATOM 666 O O . GLU A 1 86 ? 10.622 -13.118 -9.667 1.00 82.00 86 GLU A O 1
ATOM 671 N N . GLU A 1 87 ? 8.944 -14.468 -10.323 1.00 85.44 87 GLU A N 1
ATOM 672 C CA . GLU A 1 87 ? 8.899 -14.040 -11.724 1.00 85.44 87 GLU A CA 1
ATOM 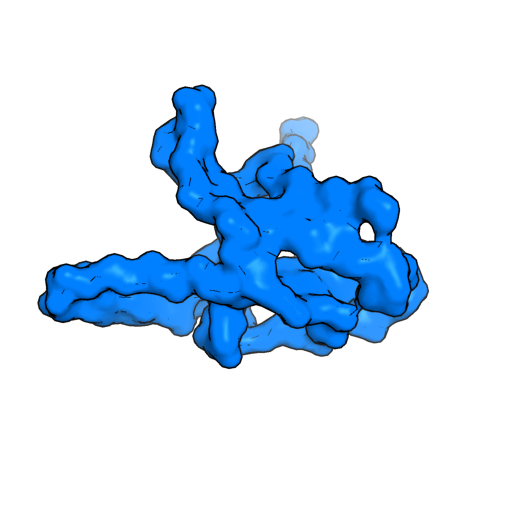673 C C . GLU A 1 87 ? 8.564 -12.554 -11.910 1.00 85.44 87 GLU A C 1
ATOM 675 O O . GLU A 1 87 ? 8.963 -11.951 -12.908 1.00 85.44 87 GLU A O 1
ATOM 680 N N . ASP A 1 88 ? 7.865 -11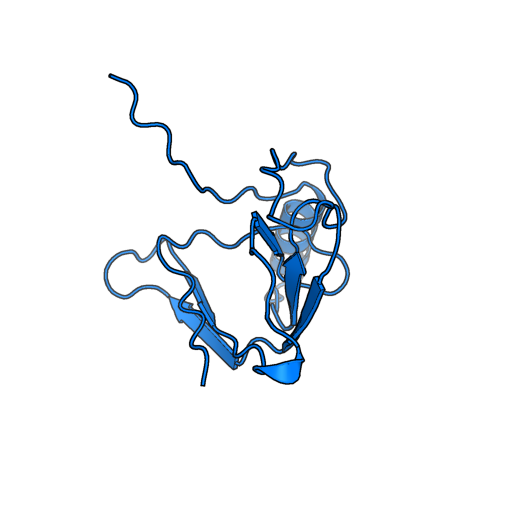.969 -10.937 1.00 83.56 88 ASP A N 1
ATOM 681 C CA . ASP A 1 88 ? 7.492 -10.559 -10.912 1.00 83.56 88 ASP A CA 1
ATOM 682 C C . ASP A 1 88 ? 8.493 -9.708 -10.112 1.00 83.56 88 ASP A C 1
ATOM 684 O O . ASP A 1 88 ? 8.381 -8.483 -10.101 1.00 83.56 88 ASP A O 1
ATOM 688 N N . GLY A 1 89 ? 9.439 -10.346 -9.414 1.00 77.19 89 GLY A N 1
ATOM 689 C CA . GLY A 1 89 ? 10.399 -9.726 -8.507 1.00 77.19 89 GLY A CA 1
ATOM 690 C C . GLY A 1 89 ? 11.637 -9.138 -9.194 1.00 77.19 89 GLY A C 1
ATOM 691 O O . GLY A 1 89 ? 11.588 -8.600 -10.299 1.00 77.19 89 GLY A O 1
ATOM 692 N N . ASN A 1 90 ? 12.779 -9.222 -8.502 1.00 83.12 90 ASN A N 1
ATOM 693 C CA . ASN A 1 90 ? 14.084 -8.734 -8.972 1.00 83.12 90 ASN A CA 1
ATOM 694 C C . ASN A 1 90 ? 14.165 -7.204 -9.200 1.00 83.12 90 ASN A C 1
ATOM 696 O O . ASN A 1 90 ? 14.700 -6.719 -10.198 1.00 83.12 90 ASN A O 1
ATOM 700 N N . PHE A 1 91 ? 13.633 -6.426 -8.255 1.00 82.00 91 PHE A N 1
ATOM 701 C CA . PHE A 1 91 ? 13.782 -4.970 -8.194 1.00 82.00 91 PHE A CA 1
ATOM 702 C C . PHE A 1 91 ? 13.877 -4.502 -6.736 1.00 82.00 91 PHE A C 1
ATOM 704 O O . PHE A 1 91 ? 13.462 -5.203 -5.813 1.00 82.00 91 PHE A O 1
ATOM 711 N N . TYR A 1 92 ? 14.424 -3.307 -6.528 1.00 83.44 92 TYR A N 1
ATOM 712 C CA . TYR A 1 92 ? 14.468 -2.677 -5.211 1.00 83.44 92 TYR A CA 1
ATOM 713 C C . TYR A 1 92 ? 13.122 -2.039 -4.895 1.00 83.44 92 TYR A C 1
ATOM 715 O O . TYR A 1 92 ? 12.567 -1.331 -5.727 1.00 83.44 92 TYR A O 1
ATOM 723 N N . ILE A 1 93 ? 12.611 -2.252 -3.687 1.00 83.75 93 ILE A N 1
ATOM 724 C CA . ILE A 1 93 ? 11.389 -1.590 -3.234 1.00 83.75 93 ILE A CA 1
ATOM 725 C C . ILE A 1 93 ? 11.794 -0.329 -2.481 1.00 83.75 93 ILE A C 1
ATOM 727 O O . ILE A 1 93 ? 12.361 -0.420 -1.395 1.00 83.75 93 ILE A O 1
ATOM 731 N N . THR A 1 94 ? 11.488 0.832 -3.052 1.00 83.88 94 THR A N 1
ATOM 732 C CA . THR A 1 94 ? 11.737 2.141 -2.422 1.00 83.88 94 THR A CA 1
ATOM 733 C C . THR A 1 94 ? 10.454 2.935 -2.194 1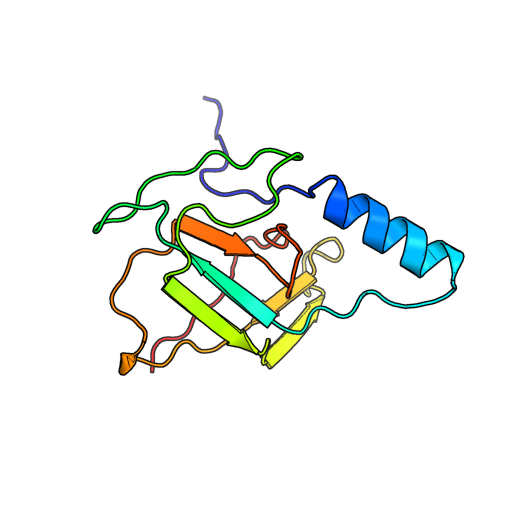.00 83.88 94 THR A C 1
ATOM 735 O O . THR A 1 94 ? 10.459 3.947 -1.500 1.00 83.88 94 THR A O 1
ATOM 738 N N . GLU A 1 95 ? 9.328 2.467 -2.735 1.00 82.50 95 GLU A N 1
ATOM 739 C CA . GLU A 1 95 ? 8.022 3.096 -2.566 1.00 82.50 95 GLU A CA 1
ATOM 740 C C . GLU A 1 95 ? 6.896 2.050 -2.596 1.00 82.50 95 GLU A C 1
ATOM 742 O O . GLU A 1 95 ? 7.002 1.005 -3.244 1.00 82.50 95 GLU A O 1
ATOM 747 N N . LEU A 1 96 ? 5.799 2.308 -1.877 1.00 84.44 96 LEU A N 1
ATOM 748 C CA . LEU A 1 96 ? 4.643 1.408 -1.834 1.00 84.44 96 LEU A CA 1
ATOM 749 C C . LEU A 1 96 ? 3.336 2.143 -1.506 1.00 84.44 96 LEU A C 1
ATOM 751 O O . LEU A 1 96 ? 3.331 3.193 -0.866 1.00 84.44 96 LEU A O 1
ATOM 755 N N . CYS A 1 97 ? 2.193 1.602 -1.927 1.00 81.81 97 CYS A N 1
ATOM 756 C CA . CYS A 1 97 ? 0.885 2.161 -1.585 1.00 81.81 97 CYS A CA 1
ATOM 757 C C . CYS A 1 97 ? -0.257 1.143 -1.587 1.00 81.81 97 CYS A C 1
ATOM 759 O O . CYS A 1 97 ? -0.203 0.132 -2.281 1.00 81.81 97 CYS A O 1
ATOM 761 N N . THR A 1 98 ? -1.328 1.424 -0.835 1.00 74.19 98 THR A N 1
ATOM 762 C CA . THR A 1 98 ? -2.486 0.522 -0.715 1.00 74.19 98 THR A CA 1
ATOM 763 C C . THR A 1 98 ? -3.753 1.038 -1.430 1.00 74.19 98 THR A C 1
ATOM 765 O O . THR A 1 98 ? -4.635 1.629 -0.815 1.00 74.19 98 THR A O 1
ATOM 768 N N . GLY A 1 99 ? -3.919 0.793 -2.739 1.00 65.88 99 GLY A N 1
ATOM 769 C CA . GLY A 1 99 ? -5.227 0.922 -3.412 1.00 65.88 99 GLY A CA 1
ATOM 770 C C . GLY A 1 99 ? -5.222 1.374 -4.879 1.00 65.88 99 GLY A C 1
ATOM 771 O O . GLY A 1 99 ? -4.222 1.821 -5.425 1.00 65.88 99 GLY A O 1
ATOM 772 N N . GLN A 1 100 ? -6.391 1.285 -5.531 1.00 44.72 100 GLN A N 1
ATOM 773 C CA . GLN A 1 100 ? -6.588 1.609 -6.960 1.00 44.72 100 GLN A CA 1
ATOM 774 C C . GLN A 1 100 ? -6.396 3.099 -7.308 1.00 44.72 100 GLN A C 1
ATOM 776 O O . GLN A 1 100 ? -6.181 3.402 -8.469 1.00 44.72 100 GLN A O 1
ATOM 781 N N . ASN A 1 101 ? -6.446 4.001 -6.321 1.00 42.47 101 ASN A N 1
ATOM 782 C CA . ASN A 1 101 ? -6.155 5.443 -6.423 1.00 42.47 101 ASN A CA 1
ATOM 783 C C . ASN A 1 101 ? -5.850 5.995 -5.017 1.00 42.47 101 ASN A C 1
ATOM 785 O O . ASN A 1 101 ? -6.497 6.925 -4.537 1.00 42.47 101 ASN A O 1
ATOM 789 N N . PHE A 1 102 ? -4.965 5.315 -4.293 1.00 44.53 102 PHE A N 1
ATOM 790 C CA . PHE A 1 102 ? -4.545 5.707 -2.953 1.00 44.53 102 PHE A CA 1
ATOM 791 C C . PHE A 1 102 ? -3.041 5.514 -2.857 1.00 44.53 102 PHE A C 1
ATOM 793 O O . PHE A 1 102 ? -2.546 4.397 -2.999 1.00 44.53 102 PHE A O 1
ATOM 800 N N . GLN A 1 103 ? -2.350 6.625 -2.625 1.00 41.81 103 GLN A N 1
ATOM 801 C CA . GLN A 1 103 ? -1.004 6.644 -2.096 1.00 41.81 103 GLN A CA 1
ATOM 802 C C . GLN A 1 103 ? -1.050 6.839 -0.592 1.00 41.81 103 GLN A C 1
ATOM 804 O O . GLN A 1 103 ? -1.783 7.677 -0.073 1.00 41.81 103 GLN A O 1
ATOM 809 N N . GLY A 1 104 ? -0.301 5.989 0.088 1.00 34.53 104 GLY A N 1
ATOM 810 C CA . GLY A 1 104 ? -0.306 5.837 1.526 1.00 34.53 104 GLY A CA 1
ATOM 811 C C . GLY A 1 104 ? 0.328 4.495 1.838 1.00 34.53 104 GLY A C 1
ATOM 812 O O . GLY A 1 104 ? -0.318 3.444 1.761 1.00 34.53 104 GLY A O 1
ATOM 813 N N . VAL A 1 105 ? 1.628 4.551 2.110 1.00 36.00 105 VAL A N 1
ATOM 814 C CA . VAL A 1 105 ? 2.383 3.503 2.794 1.00 36.00 105 VAL A CA 1
ATOM 815 C C . VAL A 1 105 ? 1.720 3.336 4.161 1.00 36.00 105 VAL A C 1
ATOM 817 O O . VAL A 1 105 ? 1.470 4.337 4.832 1.00 36.00 105 VAL A O 1
ATOM 820 N N . PRO A 1 106 ? 1.372 2.129 4.600 1.00 31.84 106 PRO A N 1
ATOM 821 C CA . PRO A 1 106 ? 0.846 1.947 5.932 1.00 31.84 106 PRO A CA 1
ATOM 822 C C . PRO A 1 106 ? 1.981 1.943 6.973 1.00 31.84 106 PRO A C 1
ATOM 824 O O . PRO A 1 106 ? 3.085 1.474 6.712 1.00 31.84 106 PRO A O 1
ATOM 827 N N . LYS A 1 107 ? 1.694 2.488 8.159 1.00 33.12 107 LYS A N 1
ATOM 828 C CA . LYS A 1 107 ? 2.624 2.682 9.283 1.00 33.12 107 LYS A CA 1
ATOM 829 C C . LYS A 1 107 ? 3.131 1.355 9.850 1.00 33.12 107 LYS A C 1
ATOM 831 O O . LYS A 1 107 ? 2.623 0.951 10.892 1.00 33.12 107 LYS A O 1
ATOM 836 N N . TYR A 1 108 ? 4.116 0.705 9.228 1.00 39.47 108 TYR A N 1
ATOM 837 C CA . TYR A 1 108 ? 4.718 -0.526 9.758 1.00 39.47 108 TYR A CA 1
ATOM 838 C C . TYR A 1 108 ? 6.226 -0.415 9.859 1.00 39.47 108 TYR A C 1
ATOM 840 O O . TYR A 1 108 ? 6.911 -0.049 8.912 1.00 39.47 108 TYR A O 1
ATOM 848 N N . ARG A 1 109 ? 6.748 -0.836 11.010 1.00 34.31 109 ARG A N 1
ATOM 849 C CA . ARG A 1 109 ? 8.172 -1.127 11.190 1.00 34.31 109 ARG A CA 1
ATOM 850 C C . ARG A 1 109 ? 8.573 -2.470 10.550 1.00 34.31 109 ARG A C 1
ATOM 852 O O . ARG A 1 109 ? 9.711 -2.887 10.713 1.00 34.31 109 ARG A O 1
ATOM 859 N N . GLN A 1 110 ? 7.658 -3.138 9.838 1.00 33.22 110 GLN A N 1
ATOM 860 C CA . GLN A 1 110 ? 7.904 -4.380 9.108 1.00 33.22 110 GLN A CA 1
ATOM 861 C C . GLN A 1 110 ? 6.770 -4.632 8.093 1.00 33.22 110 GLN A C 1
ATOM 863 O O . GLN A 1 110 ? 5.671 -5.024 8.473 1.00 33.22 110 GLN A O 1
ATOM 868 N N . VAL A 1 111 ? 7.016 -4.402 6.800 1.00 42.31 111 VAL A N 1
ATOM 869 C CA . VAL A 1 111 ? 6.290 -5.122 5.740 1.00 42.31 111 VAL A CA 1
ATOM 870 C C . VAL A 1 111 ? 7.108 -6.387 5.513 1.00 42.31 111 VAL A C 1
ATOM 872 O O . VAL A 1 111 ? 8.217 -6.312 4.987 1.00 42.31 111 VAL A O 1
ATOM 875 N N . SER A 1 112 ? 6.625 -7.536 5.984 1.00 35.59 112 SER A N 1
ATOM 876 C CA . SER A 1 112 ? 7.277 -8.810 5.680 1.00 35.59 112 SER A CA 1
ATOM 877 C C . SER A 1 112 ? 6.883 -9.207 4.261 1.00 35.59 112 SER A C 1
ATOM 879 O O . SER A 1 112 ? 5.758 -9.640 4.027 1.00 35.59 112 SER A O 1
ATOM 881 N N . ILE A 1 113 ? 7.789 -9.005 3.307 1.00 39.66 113 ILE A N 1
ATOM 882 C CA . ILE A 1 113 ? 7.663 -9.546 1.953 1.00 39.66 113 ILE A CA 1
ATOM 883 C C . ILE A 1 113 ? 8.483 -1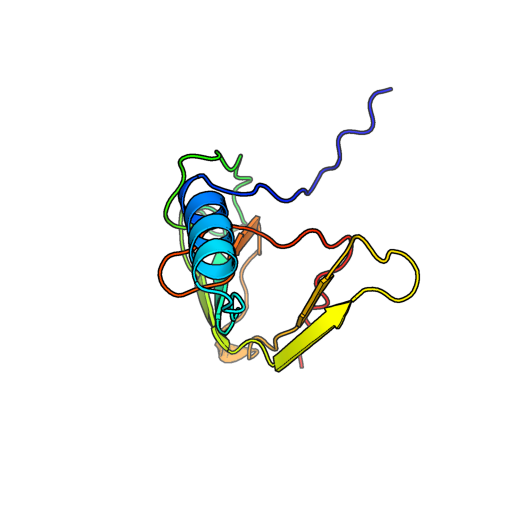0.829 1.941 1.00 39.66 113 ILE A C 1
ATOM 885 O O . ILE A 1 113 ? 9.712 -10.792 1.996 1.00 39.66 113 ILE A O 1
ATOM 889 N N . SER A 1 114 ? 7.798 -11.968 1.950 1.00 29.12 114 SER A N 1
ATOM 890 C CA . SER A 1 114 ? 8.441 -13.269 1.798 1.00 29.12 114 SER A CA 1
ATOM 891 C C . SER A 1 114 ? 8.608 -13.560 0.312 1.00 29.12 114 SER A C 1
ATOM 893 O O . SER A 1 114 ? 7.619 -13.642 -0.415 1.00 29.12 114 SER A O 1
ATOM 895 N N . PHE A 1 115 ? 9.859 -13.702 -0.118 1.00 25.80 115 PHE A N 1
ATOM 896 C CA . PHE A 1 115 ? 10.203 -14.327 -1.390 1.00 25.80 115 PHE A CA 1
ATOM 897 C C . PHE A 1 115 ? 10.152 -15.844 -1.175 1.00 25.80 115 PHE A C 1
ATOM 899 O O . PHE A 1 115 ? 10.720 -16.333 -0.193 1.00 25.80 115 PHE A O 1
ATOM 906 N N . TYR A 1 116 ? 9.438 -16.558 -2.038 1.00 29.23 116 TYR A N 1
ATOM 907 C CA . TYR A 1 116 ? 9.440 -18.019 -2.099 1.00 29.23 116 TYR A CA 1
ATOM 908 C C . TYR A 1 116 ? 10.045 -18.457 -3.418 1.00 29.23 116 TYR A C 1
ATOM 910 O O . TYR A 1 116 ? 9.746 -17.764 -4.414 1.00 29.23 116 TYR A O 1
#

Radius of gyration: 14.57 Å; chains: 1; bounding box: 44×34×32 Å

Organism: NCBI:txid202772